Protein AF-A0A9N7AVW5-F1 (afdb_monomer_lite)

Organism: NCBI:txid369822

Secondary structure (DSSP, 8-state):
---PPPP-PBPTTHHHHHHHHTTTTS-HHHHHHHHHHHHHSHHHHTT--TTPEEE-TTS-EEEEPPGGGSPP---TT------

Structure (mmCIF, N/CA/C/O backbone):
data_AF-A0A9N7AVW5-F1
#
_entry.id   AF-A0A9N7AVW5-F1
#
loop_
_atom_site.group_PDB
_atom_site.id
_atom_site.type_symbol
_atom_site.label_atom_id
_atom_site.label_alt_id
_atom_site.label_comp_id
_atom_site.label_asym_id
_atom_site.label_entity_id
_atom_site.label_seq_id
_atom_site.pdbx_PDB_ins_code
_atom_site.Cartn_x
_atom_site.Cartn_y
_atom_site.Cartn_z
_atom_site.occupancy
_atom_site.B_iso_or_equiv
_atom_site.auth_seq_id
_atom_site.auth_comp_id
_atom_site.auth_asym_id
_atom_site.auth_atom_id
_atom_site.pdbx_PDB_model_num
ATOM 1 N N . MET A 1 1 ? -21.152 -1.445 -18.809 1.00 32.69 1 MET A N 1
ATOM 2 C CA . MET A 1 1 ? -20.774 -0.764 -17.551 1.00 32.69 1 MET A CA 1
ATOM 3 C C . MET A 1 1 ? -19.802 -1.681 -16.821 1.00 32.69 1 MET A C 1
ATOM 5 O O . MET A 1 1 ? -20.241 -2.649 -16.221 1.00 32.69 1 MET A O 1
ATOM 9 N N . LEU A 1 2 ? -18.488 -1.487 -16.979 1.00 39.19 2 LEU A N 1
ATOM 10 C CA . LEU A 1 2 ? -17.507 -2.347 -16.309 1.00 39.19 2 LEU A CA 1
ATOM 11 C C . LEU A 1 2 ? -17.501 -1.990 -14.817 1.00 39.19 2 LEU A C 1
ATOM 13 O O . LEU A 1 2 ? -16.991 -0.944 -14.418 1.00 39.19 2 LEU A O 1
ATOM 17 N N . LEU A 1 3 ? -18.145 -2.835 -14.0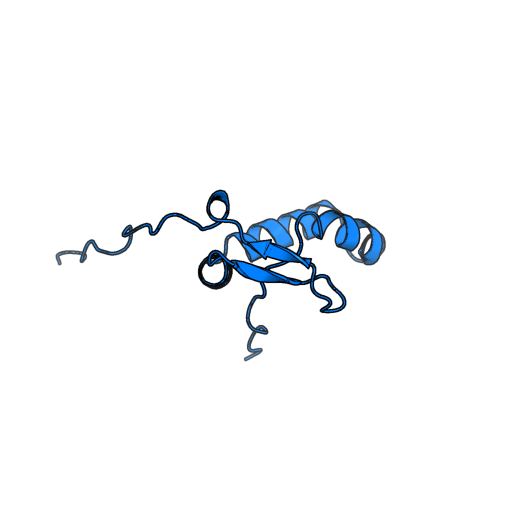11 1.00 42.31 3 LEU A N 1
ATOM 18 C CA . LEU A 1 3 ? -18.016 -2.849 -12.558 1.00 42.31 3 LEU A CA 1
ATOM 19 C C . LEU A 1 3 ? -16.534 -3.072 -12.243 1.00 42.31 3 LEU A C 1
ATOM 21 O O . LEU A 1 3 ? -16.027 -4.180 -12.384 1.00 42.31 3 LEU A O 1
ATOM 25 N N . TYR A 1 4 ? -15.823 -2.006 -11.874 1.00 51.56 4 TYR A N 1
ATOM 26 C CA . TYR A 1 4 ? -14.474 -2.134 -11.334 1.00 51.56 4 TYR A CA 1
ATOM 27 C C . TYR A 1 4 ? -14.512 -3.155 -10.189 1.00 51.56 4 TYR A C 1
ATOM 29 O O . TYR A 1 4 ? -15.377 -3.014 -9.314 1.00 51.56 4 TYR A O 1
ATOM 37 N N . PRO A 1 5 ? -13.619 -4.164 -10.175 1.00 56.69 5 PRO A N 1
ATOM 38 C CA . PRO A 1 5 ? -13.562 -5.109 -9.072 1.00 56.69 5 PRO A CA 1
ATOM 39 C C . PRO A 1 5 ? -13.418 -4.333 -7.757 1.00 56.69 5 PRO A C 1
ATOM 41 O O . PRO A 1 5 ? -12.767 -3.277 -7.743 1.00 56.69 5 PRO A O 1
ATOM 44 N N . PRO A 1 6 ? -14.050 -4.806 -6.667 1.00 64.38 6 PRO A N 1
ATOM 45 C CA . PRO A 1 6 ? -13.965 -4.129 -5.386 1.00 64.38 6 PRO A CA 1
ATOM 46 C C . PRO A 1 6 ? -12.493 -3.920 -5.043 1.00 64.38 6 PRO A C 1
ATOM 48 O O . PRO A 1 6 ? -11.666 -4.821 -5.206 1.00 64.38 6 PRO A O 1
ATOM 51 N N . SER A 1 7 ? -12.162 -2.698 -4.627 1.00 81.19 7 SER A N 1
ATOM 52 C CA . SER A 1 7 ? -10.812 -2.376 -4.181 1.00 81.19 7 SER A CA 1
ATOM 53 C C . SER A 1 7 ? -10.376 -3.369 -3.096 1.00 81.19 7 SER A C 1
ATOM 55 O O . SER A 1 7 ? -11.213 -3.897 -2.368 1.00 81.19 7 SER A O 1
ATOM 57 N N . LYS A 1 8 ? -9.076 -3.642 -2.988 1.00 90.06 8 LYS A N 1
ATOM 58 C CA . LYS A 1 8 ? -8.506 -4.508 -1.947 1.00 90.06 8 LYS A CA 1
ATOM 59 C C . LYS A 1 8 ? -7.391 -3.755 -1.233 1.00 90.06 8 LYS A C 1
ATOM 61 O O . LYS A 1 8 ? -6.635 -3.084 -1.932 1.00 90.06 8 LYS A O 1
ATOM 66 N N . PRO A 1 9 ? -7.247 -3.854 0.101 1.00 93.38 9 PRO A N 1
ATOM 67 C CA . PRO A 1 9 ? -6.079 -3.326 0.799 1.00 93.38 9 PRO A CA 1
ATOM 68 C C . PRO A 1 9 ? -4.813 -3.970 0.236 1.00 93.38 9 PRO A C 1
ATOM 70 O O . PRO A 1 9 ? -4.666 -5.190 0.254 1.00 93.38 9 PRO A O 1
ATOM 73 N N . LEU A 1 10 ? -3.915 -3.160 -0.312 1.00 94.88 10 LEU A N 1
ATOM 74 C CA . LEU A 1 10 ? -2.732 -3.673 -0.998 1.00 94.88 10 LEU A CA 1
ATOM 75 C C . LEU A 1 10 ? -1.545 -3.777 -0.047 1.00 94.88 10 LEU A C 1
ATOM 77 O O . LEU A 1 10 ? -1.437 -2.988 0.895 1.00 94.88 10 LEU A O 1
ATOM 81 N N . ALA A 1 11 ? -0.637 -4.712 -0.313 1.00 95.31 11 ALA A N 1
ATOM 82 C CA . ALA A 1 11 ? 0.628 -4.821 0.399 1.00 95.31 11 ALA A CA 1
ATOM 83 C C . ALA A 1 11 ? 1.409 -3.493 0.366 1.00 95.31 11 ALA A C 1
ATOM 85 O O . ALA A 1 11 ? 1.389 -2.737 -0.614 1.00 95.31 11 ALA A O 1
ATOM 86 N N . ILE A 1 12 ? 2.093 -3.180 1.465 1.00 93.00 12 ILE A N 1
ATOM 87 C CA . ILE A 1 12 ? 2.907 -1.967 1.551 1.00 93.00 12 ILE A CA 1
ATOM 88 C C . ILE A 1 12 ? 4.093 -2.114 0.597 1.00 93.00 12 ILE A C 1
ATOM 90 O O . ILE A 1 12 ? 4.793 -3.116 0.609 1.00 93.00 12 ILE A O 1
ATOM 94 N N . GLY A 1 13 ? 4.331 -1.100 -0.235 1.00 92.44 13 GLY A N 1
ATOM 95 C CA . GLY A 1 13 ? 5.447 -1.112 -1.183 1.00 92.44 13 GLY A CA 1
ATOM 96 C C . GLY A 1 13 ? 5.163 -1.797 -2.523 1.00 92.44 13 GLY A C 1
ATOM 97 O O . GLY A 1 13 ? 5.978 -1.619 -3.427 1.00 92.44 13 GLY A O 1
ATOM 98 N N . ILE A 1 14 ? 3.990 -2.421 -2.710 1.00 93.94 14 ILE A N 1
ATOM 99 C CA . ILE A 1 14 ? 3.609 -3.182 -3.921 1.00 93.94 14 ILE A CA 1
ATOM 100 C C . ILE A 1 14 ? 3.789 -2.403 -5.234 1.00 93.94 14 ILE A C 1
ATOM 102 O O . ILE A 1 14 ? 4.043 -2.962 -6.294 1.00 93.94 14 ILE A O 1
ATOM 106 N N . SER A 1 15 ? 3.709 -1.069 -5.173 1.00 94.06 15 SER A N 1
ATOM 10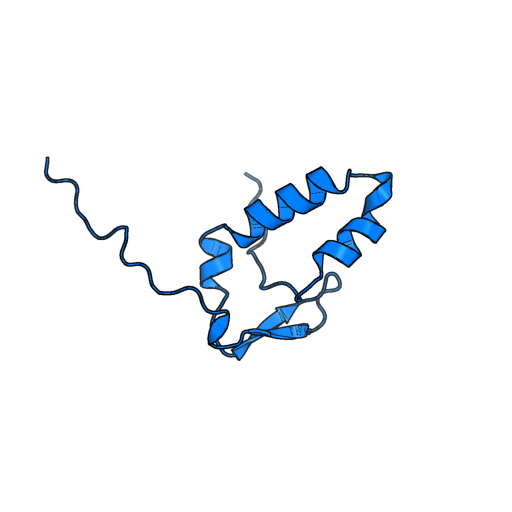7 C CA . SER A 1 15 ? 3.966 -0.205 -6.328 1.00 94.06 15 SER A CA 1
ATOM 108 C C . SER A 1 15 ? 5.360 -0.385 -6.934 1.00 94.06 15 SER A C 1
ATOM 110 O O . SER A 1 15 ? 5.512 -0.180 -8.132 1.00 94.06 15 SER A O 1
ATOM 112 N N . LYS A 1 16 ? 6.374 -0.759 -6.140 1.00 94.88 16 LYS A N 1
ATOM 113 C CA . LYS A 1 16 ? 7.729 -1.029 -6.639 1.00 94.88 16 LYS A CA 1
ATOM 114 C C . LYS A 1 16 ? 7.753 -2.288 -7.500 1.00 94.88 16 LYS A C 1
ATOM 116 O O . LYS A 1 16 ? 8.370 -2.264 -8.555 1.00 94.88 16 LYS A O 1
ATOM 121 N N . GLU A 1 17 ? 7.047 -3.330 -7.074 1.00 94.56 17 GLU A N 1
ATOM 122 C CA . GLU A 1 17 ? 6.921 -4.582 -7.823 1.00 94.56 17 GLU A CA 1
ATOM 123 C C . GLU A 1 17 ? 6.180 -4.352 -9.136 1.00 94.56 17 GLU A C 1
ATOM 125 O O . GLU A 1 17 ? 6.695 -4.711 -10.188 1.00 94.56 17 GLU A O 1
ATOM 130 N N . VAL A 1 18 ? 5.047 -3.639 -9.106 1.00 95.31 18 VAL A N 1
ATOM 131 C CA . VAL A 1 18 ? 4.320 -3.286 -10.339 1.00 95.31 18 VAL A CA 1
ATOM 132 C C . VAL A 1 18 ? 5.180 -2.445 -11.280 1.00 95.31 18 VAL A C 1
ATOM 134 O O . VAL A 1 18 ? 5.127 -2.648 -12.482 1.00 95.31 18 VAL A O 1
ATOM 137 N N . ILE A 1 19 ? 6.001 -1.521 -10.763 1.00 95.94 19 ILE A N 1
ATOM 138 C CA . ILE A 1 19 ? 6.925 -0.743 -11.605 1.00 95.94 19 ILE A CA 1
ATOM 139 C C . ILE A 1 19 ? 7.910 -1.645 -12.351 1.00 95.94 19 ILE A C 1
ATOM 141 O O . ILE A 1 19 ? 8.220 -1.337 -13.494 1.00 95.94 19 ILE A O 1
ATOM 145 N N . VAL A 1 20 ? 8.410 -2.706 -11.717 1.00 95.75 20 VAL A N 1
ATOM 146 C CA . VAL A 1 20 ? 9.349 -3.643 -12.350 1.00 95.75 20 VAL A CA 1
ATOM 147 C C . VAL A 1 20 ? 8.619 -4.555 -13.336 1.00 95.75 20 VAL A C 1
ATOM 149 O O . VAL A 1 20 ? 9.082 -4.720 -14.457 1.00 95.75 20 VAL A O 1
ATO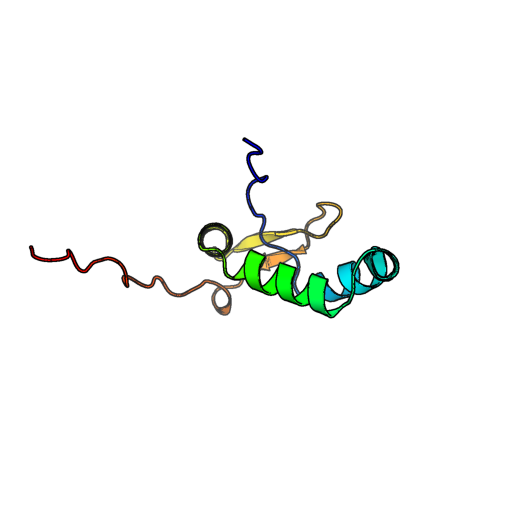M 152 N N . LEU A 1 21 ? 7.468 -5.104 -12.940 1.00 95.31 21 LEU A N 1
ATOM 153 C CA . LEU A 1 21 ? 6.680 -6.029 -13.761 1.00 95.31 21 LEU A CA 1
ATOM 154 C C . LEU A 1 21 ? 6.127 -5.375 -15.031 1.00 95.31 21 LEU A C 1
ATOM 156 O O . LEU A 1 21 ? 6.085 -6.004 -16.079 1.00 95.31 21 LEU A O 1
ATOM 160 N N . GLU A 1 22 ? 5.710 -4.114 -14.939 1.00 95.88 22 GLU A N 1
ATOM 161 C CA . GLU A 1 22 ? 5.000 -3.413 -16.013 1.00 95.88 22 GLU A CA 1
ATOM 162 C C . GLU A 1 22 ? 5.863 -2.360 -16.721 1.00 95.88 22 GLU A C 1
ATOM 164 O O . GLU A 1 22 ? 5.336 -1.470 -17.394 1.00 95.88 22 GLU A O 1
ATOM 169 N N . GLN A 1 23 ? 7.190 -2.429 -16.565 1.00 94.12 23 GLN A N 1
ATOM 170 C CA . GLN A 1 23 ? 8.111 -1.416 -17.092 1.00 94.12 23 GLN A CA 1
ATOM 171 C C . GLN A 1 23 ? 8.044 -1.256 -18.620 1.00 94.12 23 GLN A C 1
ATOM 173 O O . GLN A 1 23 ? 8.264 -0.153 -19.119 1.00 94.12 23 GLN A O 1
ATOM 178 N N . ASP A 1 24 ? 7.705 -2.328 -19.342 1.00 96.81 24 ASP A N 1
ATOM 179 C CA . ASP A 1 24 ? 7.626 -2.343 -20.808 1.00 96.81 24 ASP A CA 1
ATOM 180 C C . ASP A 1 24 ? 6.278 -1.818 -21.329 1.00 96.81 24 ASP A C 1
ATOM 182 O O . ASP A 1 24 ? 6.179 -1.357 -22.465 1.00 96.81 24 ASP A O 1
ATOM 186 N N . ASN A 1 25 ? 5.239 -1.833 -20.485 1.00 96.94 25 ASN A N 1
ATOM 187 C CA . ASN A 1 25 ? 3.882 -1.415 -20.847 1.00 96.94 25 ASN A CA 1
ATOM 188 C C . ASN A 1 25 ? 3.571 0.016 -20.393 1.00 96.94 25 ASN A C 1
ATOM 190 O O . ASN A 1 25 ? 2.823 0.743 -21.053 1.00 96.94 25 ASN A O 1
ATOM 194 N N . PHE A 1 26 ? 4.119 0.437 -19.249 1.00 96.56 26 PHE A N 1
ATOM 195 C CA . PHE A 1 26 ? 3.785 1.713 -18.626 1.00 96.56 26 PHE A CA 1
ATOM 196 C C . PHE A 1 26 ? 5.004 2.407 -18.028 1.00 96.56 26 PHE A C 1
ATOM 198 O O . PHE A 1 26 ? 5.842 1.819 -17.349 1.00 96.56 26 PHE A O 1
ATOM 205 N N . SER A 1 27 ? 5.040 3.734 -18.152 1.00 97.06 27 SER A N 1
ATOM 206 C CA . SER A 1 27 ? 6.047 4.523 -17.449 1.00 97.06 27 SER A CA 1
ATOM 207 C C . SER A 1 27 ? 5.853 4.450 -15.930 1.00 97.06 27 SER A C 1
ATOM 209 O O . SER A 1 27 ? 4.736 4.475 -15.397 1.00 97.06 27 SER A O 1
ATOM 211 N N . LYS A 1 28 ? 6.966 4.533 -15.195 1.00 96.50 28 LYS A N 1
ATOM 212 C CA . LYS A 1 28 ? 6.980 4.669 -13.728 1.00 96.50 28 LYS A CA 1
ATOM 213 C C . LYS A 1 28 ? 6.056 5.783 -13.219 1.00 96.50 28 LYS A C 1
ATOM 215 O O . LYS A 1 28 ? 5.487 5.675 -12.132 1.00 96.50 28 LYS A O 1
ATOM 220 N N . GLN A 1 29 ? 5.908 6.872 -13.979 1.00 96.94 29 GLN A N 1
ATOM 221 C CA . GLN A 1 29 ? 5.015 7.975 -13.619 1.00 96.94 29 GLN A CA 1
ATOM 222 C C . GLN A 1 29 ? 3.537 7.595 -13.747 1.00 96.94 29 GLN A C 1
ATOM 224 O O . GLN A 1 29 ? 2.760 7.933 -12.852 1.00 96.94 29 GLN A O 1
ATOM 229 N N . GLN A 1 30 ? 3.147 6.887 -14.812 1.00 96.56 30 GLN A N 1
ATOM 230 C CA . GLN A 1 30 ? 1.778 6.390 -14.981 1.00 96.56 30 GLN A CA 1
ATOM 231 C C . GLN A 1 30 ? 1.396 5.451 -13.836 1.00 96.56 30 GLN A C 1
ATOM 233 O O . GLN A 1 30 ? 0.362 5.661 -13.201 1.00 96.56 30 GLN A O 1
ATOM 238 N N . ILE A 1 31 ? 2.276 4.510 -13.484 1.00 96.06 31 ILE A N 1
ATOM 239 C CA . ILE A 1 31 ? 2.043 3.562 -12.386 1.00 96.06 31 ILE A CA 1
ATOM 240 C C . ILE A 1 31 ? 1.903 4.300 -11.044 1.00 96.06 31 ILE A C 1
ATOM 242 O O . ILE A 1 31 ? 0.941 4.093 -10.304 1.00 96.06 31 ILE A O 1
ATOM 246 N N . LYS A 1 32 ? 2.792 5.254 -10.736 1.00 95.12 32 LYS A N 1
ATOM 247 C CA . LYS A 1 32 ? 2.668 6.078 -9.516 1.00 95.12 32 LYS A CA 1
ATOM 248 C C . LYS A 1 32 ? 1.359 6.873 -9.467 1.00 95.12 32 LYS A C 1
ATOM 250 O O . LYS A 1 32 ? 0.742 6.967 -8.404 1.00 95.12 32 LYS A O 1
ATOM 255 N N . ARG A 1 33 ? 0.931 7.458 -10.593 1.00 95.81 33 ARG A N 1
ATOM 256 C CA . ARG A 1 33 ? -0.347 8.186 -10.692 1.00 95.81 33 ARG A CA 1
ATOM 257 C C . ARG A 1 33 ? -1.534 7.255 -10.459 1.00 95.81 33 ARG A C 1
ATOM 259 O O . ARG A 1 33 ? -2.452 7.641 -9.735 1.00 95.81 33 ARG A O 1
ATOM 266 N N . PHE A 1 34 ? -1.485 6.041 -11.004 1.00 94.44 34 PHE A N 1
ATOM 267 C CA . PHE A 1 34 ? -2.488 5.009 -10.767 1.00 94.44 34 PHE A CA 1
ATOM 268 C C . PHE A 1 34 ? -2.621 4.694 -9.273 1.00 94.44 34 PHE A C 1
ATOM 270 O O . PHE A 1 34 ? -3.701 4.881 -8.717 1.00 94.44 34 PHE A O 1
ATOM 277 N N . PHE A 1 35 ? -1.527 4.336 -8.591 1.00 93.94 35 PHE A N 1
ATOM 278 C CA . PHE A 1 35 ? -1.564 4.018 -7.157 1.00 93.94 35 PHE A CA 1
ATOM 279 C C . PHE A 1 35 ? -2.027 5.192 -6.299 1.00 93.94 35 PHE A C 1
ATOM 281 O O . PHE A 1 35 ? -2.817 5.007 -5.374 1.00 93.94 35 PHE A O 1
ATOM 288 N N . ARG A 1 36 ? -1.595 6.418 -6.625 1.00 93.31 36 ARG A N 1
ATOM 289 C CA . ARG A 1 36 ? -2.080 7.617 -5.932 1.00 93.31 36 ARG A CA 1
ATOM 290 C C . ARG A 1 36 ? -3.601 7.730 -6.039 1.00 93.31 36 ARG A C 1
ATOM 292 O O . ARG A 1 36 ? -4.240 8.035 -5.039 1.00 93.31 36 ARG A O 1
ATOM 299 N N . ARG A 1 37 ? -4.182 7.496 -7.219 1.00 93.12 37 ARG A N 1
ATOM 300 C CA . ARG A 1 37 ? -5.637 7.578 -7.412 1.00 93.12 37 ARG A CA 1
ATOM 301 C C . ARG A 1 37 ? -6.369 6.408 -6.757 1.00 93.12 37 ARG A C 1
ATOM 303 O O . ARG A 1 37 ? -7.363 6.644 -6.080 1.00 93.12 37 ARG A O 1
ATOM 310 N N . TYR A 1 38 ? -5.852 5.192 -6.907 1.00 92.50 38 TYR A N 1
ATOM 311 C CA . TYR A 1 38 ? -6.413 3.979 -6.314 1.00 92.50 38 TYR A CA 1
ATOM 312 C C . TYR A 1 38 ? -6.492 4.081 -4.784 1.00 92.50 38 TYR A C 1
ATOM 314 O O . TYR A 1 38 ? -7.570 3.946 -4.214 1.00 92.50 38 TYR A O 1
ATOM 322 N N . CYS A 1 39 ? -5.384 4.428 -4.119 1.00 91.12 39 CYS A N 1
ATOM 323 C CA . CYS A 1 39 ? -5.329 4.528 -2.657 1.00 91.12 39 CYS A CA 1
ATOM 324 C C . CYS A 1 39 ? -6.025 5.784 -2.098 1.00 91.12 39 CYS A C 1
ATOM 326 O O . CYS A 1 39 ? -6.362 5.839 -0.914 1.00 91.12 39 CYS A O 1
ATOM 328 N N . ALA A 1 40 ? -6.228 6.820 -2.920 1.00 89.31 40 ALA A N 1
ATOM 329 C CA . ALA A 1 40 ? -6.950 8.023 -2.507 1.00 89.31 40 ALA A CA 1
ATOM 330 C C . ALA A 1 40 ? -8.478 7.854 -2.531 1.00 89.31 40 ALA A C 1
ATOM 332 O O . ALA A 1 40 ? -9.162 8.631 -1.851 1.00 89.31 40 ALA A O 1
ATOM 333 N N . ASP A 1 41 ? -8.993 6.877 -3.287 1.00 88.69 41 ASP A N 1
ATOM 334 C CA . ASP A 1 41 ? -10.422 6.599 -3.431 1.00 88.69 41 ASP A CA 1
ATOM 335 C C . ASP A 1 41 ? -11.060 6.288 -2.067 1.00 88.69 41 ASP A C 1
ATOM 337 O O . ASP A 1 41 ? -10.507 5.580 -1.221 1.00 88.69 41 ASP A O 1
ATOM 341 N N . TYR A 1 42 ? -12.250 6.837 -1.836 1.00 87.56 42 TYR A N 1
ATOM 342 C CA . TYR A 1 42 ? -12.994 6.629 -0.597 1.00 87.56 42 TYR A CA 1
ATOM 343 C C . TYR A 1 42 ? -13.367 5.158 -0.372 1.00 87.56 42 TYR A C 1
ATOM 345 O O . TYR A 1 42 ? -13.350 4.689 0.766 1.00 87.56 42 TYR A O 1
ATOM 353 N N . ARG A 1 43 ? -13.660 4.413 -1.444 1.00 89.12 43 ARG A N 1
ATOM 354 C CA . ARG A 1 43 ? -13.955 2.976 -1.383 1.00 89.12 43 ARG A CA 1
ATOM 355 C C . ARG A 1 43 ? -12.742 2.194 -0.903 1.00 89.12 43 ARG A C 1
ATOM 357 O O . ARG A 1 43 ? -12.906 1.323 -0.063 1.00 89.12 43 ARG A O 1
ATOM 364 N N . TYR A 1 44 ? -11.541 2.552 -1.360 1.00 91.94 44 TYR A N 1
ATOM 365 C CA . TYR A 1 44 ? -10.303 1.955 -0.860 1.00 91.94 44 TYR A CA 1
ATOM 366 C C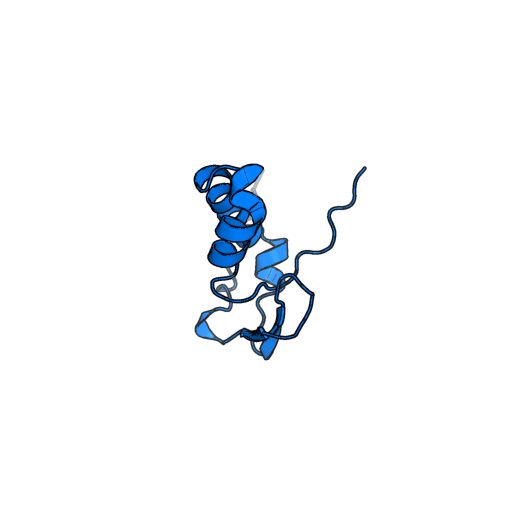 . TYR A 1 44 ? -10.091 2.275 0.624 1.00 91.94 44 TYR A C 1
ATOM 368 O O . TYR A 1 44 ? -9.879 1.379 1.433 1.00 91.94 44 TYR A O 1
ATOM 376 N N . LYS A 1 45 ? -10.222 3.550 1.008 1.00 90.50 45 LYS A N 1
ATOM 377 C CA . LYS A 1 45 ? -10.045 3.995 2.402 1.00 90.50 45 LYS A CA 1
ATOM 378 C C . LYS A 1 45 ? -10.992 3.307 3.384 1.00 90.50 45 LYS A C 1
ATOM 380 O O . LYS A 1 45 ? -10.584 3.021 4.500 1.00 90.50 45 LYS A O 1
ATOM 385 N N . LYS A 1 46 ? -12.230 3.013 2.973 1.00 89.94 46 LYS A N 1
ATOM 386 C CA . LYS A 1 46 ? -13.205 2.258 3.780 1.00 89.94 46 LYS A CA 1
ATOM 387 C C . LYS A 1 46 ? -12.757 0.840 4.134 1.00 89.94 46 LYS A C 1
ATOM 389 O O . LYS A 1 46 ? -13.260 0.292 5.105 1.00 89.94 46 LYS A O 1
ATOM 394 N N . LEU A 1 47 ? -11.852 0.260 3.350 1.00 91.25 47 LEU A N 1
ATOM 395 C CA . LEU A 1 47 ? -11.328 -1.087 3.567 1.00 91.25 47 LEU A CA 1
ATOM 396 C C . LEU A 1 47 ? -10.118 -1.099 4.508 1.00 91.25 47 LEU A C 1
ATOM 398 O O . LEU A 1 47 ? 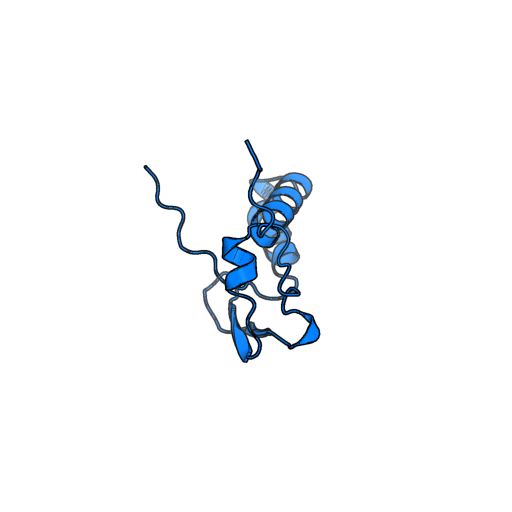-9.706 -2.164 4.951 1.00 91.25 47 LEU A O 1
ATOM 402 N N . LEU A 1 48 ? -9.538 0.067 4.808 1.00 92.00 48 LEU A N 1
ATOM 403 C CA . LEU A 1 48 ? -8.448 0.201 5.770 1.00 92.00 48 LEU A CA 1
ATOM 404 C C . LEU A 1 48 ? -9.020 0.243 7.188 1.00 92.00 48 LEU A C 1
ATOM 406 O O . LEU A 1 48 ? -9.143 1.308 7.790 1.00 92.00 48 LEU A O 1
ATOM 410 N N . VAL A 1 49 ? -9.404 -0.925 7.693 1.00 92.94 49 VAL A N 1
ATOM 411 C CA . VAL A 1 49 ? -9.831 -1.136 9.080 1.00 92.94 49 VAL A CA 1
ATOM 412 C C . VAL A 1 49 ? -8.729 -1.898 9.808 1.00 92.94 49 VAL A C 1
ATOM 414 O O . VAL A 1 49 ? -8.134 -2.809 9.235 1.00 92.94 49 VAL A O 1
ATOM 417 N N . GLU A 1 50 ? -8.452 -1.532 11.057 1.00 95.44 50 GLU A N 1
ATOM 418 C CA . GLU A 1 50 ? -7.454 -2.202 11.896 1.00 95.44 50 GLU A CA 1
ATOM 419 C C . GLU A 1 50 ? -7.673 -3.723 11.911 1.00 95.44 50 GLU A C 1
ATOM 421 O O . GLU A 1 50 ? -8.806 -4.197 12.015 1.00 95.44 50 GLU A O 1
ATOM 426 N N . GLY A 1 51 ? -6.590 -4.484 11.748 1.00 94.06 51 GLY A N 1
ATOM 427 C CA . GLY A 1 51 ? -6.630 -5.946 11.671 1.00 94.06 51 GLY A CA 1
ATOM 428 C C . GLY A 1 51 ? -7.106 -6.504 10.325 1.00 94.06 51 GLY A C 1
ATOM 429 O O . GLY A 1 51 ? -7.167 -7.719 10.165 1.00 94.06 51 GLY A O 1
ATOM 430 N N . THR A 1 52 ? -7.414 -5.659 9.334 1.00 94.44 52 THR A N 1
ATOM 431 C CA . THR A 1 52 ? -7.764 -6.131 7.985 1.00 94.44 52 THR A CA 1
ATOM 432 C C . THR A 1 52 ? -6.525 -6.602 7.239 1.00 94.44 52 THR A C 1
ATOM 434 O O . THR A 1 52 ? -5.477 -5.961 7.266 1.00 94.44 52 THR A O 1
ATOM 437 N N . GLN A 1 53 ? -6.664 -7.702 6.514 1.00 96.25 53 GLN A N 1
ATOM 438 C CA . GLN A 1 53 ? -5.603 -8.285 5.710 1.00 96.25 53 GLN A CA 1
ATOM 439 C C . GLN A 1 53 ? -5.287 -7.455 4.458 1.00 96.25 53 GLN A C 1
ATOM 441 O O . GLN A 1 53 ? -6.188 -7.102 3.692 1.00 96.25 53 GLN A O 1
ATOM 446 N N . ARG A 1 54 ? -3.998 -7.186 4.213 1.00 95.81 54 ARG A N 1
ATOM 447 C CA . ARG A 1 54 ? -3.510 -6.706 2.911 1.00 95.81 54 ARG A CA 1
ATOM 448 C C . ARG A 1 54 ? -3.151 -7.871 2.003 1.00 95.81 54 ARG A C 1
ATOM 450 O O . ARG A 1 54 ? -2.851 -8.964 2.482 1.00 95.81 54 ARG A O 1
ATOM 457 N N . PHE A 1 55 ? -3.136 -7.609 0.703 1.00 94.75 55 PHE A N 1
ATOM 458 C CA . PHE A 1 55 ? -2.883 -8.615 -0.322 1.00 94.75 55 PHE A CA 1
ATOM 459 C C . PHE A 1 55 ? -1.757 -8.201 -1.269 1.00 94.75 55 PHE A C 1
ATOM 461 O O . PHE A 1 55 ? -1.648 -7.027 -1.644 1.00 94.75 55 PHE A O 1
ATOM 468 N N . ASN A 1 56 ? -0.949 -9.180 -1.667 1.00 94.06 56 ASN A N 1
ATOM 469 C CA . ASN A 1 56 ? 0.010 -9.059 -2.765 1.00 94.06 56 ASN A CA 1
ATOM 470 C C . ASN A 1 56 ? -0.706 -9.147 -4.129 1.00 94.06 56 ASN A C 1
ATOM 472 O O . ASN A 1 56 ? -1.919 -9.369 -4.199 1.00 94.06 56 ASN A O 1
ATOM 476 N N . LEU A 1 57 ? 0.034 -8.959 -5.229 1.00 89.44 57 LEU A N 1
ATOM 477 C CA . LEU A 1 57 ? -0.523 -8.989 -6.593 1.00 89.44 57 LEU A CA 1
ATOM 478 C C . LEU A 1 57 ? -1.073 -10.364 -6.991 1.00 89.44 57 LEU A C 1
ATOM 480 O O . LEU A 1 57 ? -2.055 -10.441 -7.723 1.00 89.44 57 LEU A O 1
ATOM 484 N N . ASP A 1 58 ? -0.470 -11.432 -6.476 1.00 90.62 58 ASP A N 1
ATOM 485 C CA . ASP A 1 58 ? -0.894 -12.822 -6.670 1.00 90.62 58 ASP A CA 1
ATOM 486 C C . ASP A 1 58 ? -2.092 -13.221 -5.783 1.00 90.62 58 ASP A C 1
ATOM 488 O O . ASP A 1 58 ? -2.611 -14.331 -5.885 1.00 90.62 58 ASP A O 1
ATOM 492 N N . GLY A 1 59 ? -2.557 -12.313 -4.917 1.00 89.25 59 GLY A N 1
ATOM 493 C CA . GLY A 1 59 ? -3.653 -12.552 -3.984 1.00 89.25 59 GLY A CA 1
ATOM 494 C C . GLY A 1 59 ? -3.246 -13.234 -2.678 1.00 89.25 59 GLY A C 1
ATOM 495 O O . GLY A 1 59 ? -4.124 -13.499 -1.856 1.00 89.25 59 GLY A O 1
ATOM 496 N N . THR A 1 60 ? -1.955 -13.485 -2.447 1.00 93.81 60 THR A N 1
ATOM 497 C CA . THR A 1 60 ? -1.466 -13.999 -1.162 1.00 93.81 60 THR A CA 1
ATOM 498 C C . THR A 1 60 ? -1.579 -12.952 -0.052 1.00 93.81 60 THR A C 1
ATOM 500 O O . THR A 1 60 ? -1.672 -11.742 -0.296 1.00 93.81 60 THR A O 1
ATOM 503 N N . LEU A 1 61 ? -1.606 -13.434 1.192 1.00 95.31 61 LEU A N 1
ATOM 504 C CA . LEU A 1 61 ? -1.709 -12.601 2.386 1.00 95.31 61 LEU A CA 1
ATOM 505 C C . LEU A 1 61 ? -0.400 -11.827 2.599 1.00 95.31 61 LEU A C 1
ATOM 507 O O . LEU A 1 61 ? 0.685 -12.401 2.586 1.00 95.31 61 LEU A O 1
ATOM 511 N N . ALA A 1 62 ? -0.517 -10.524 2.826 1.00 95.19 62 ALA A N 1
ATOM 512 C CA . ALA A 1 62 ? 0.576 -9.650 3.234 1.00 95.19 62 ALA A CA 1
ATOM 513 C C . ALA A 1 62 ? 0.438 -9.264 4.720 1.00 95.19 62 ALA A C 1
ATOM 515 O O . ALA A 1 62 ? -0.015 -10.050 5.551 1.00 95.19 62 ALA A O 1
ATOM 516 N N . THR A 1 63 ? 0.833 -8.051 5.091 1.00 95.00 63 THR A N 1
ATOM 517 C CA . THR A 1 63 ? 0.678 -7.556 6.462 1.00 95.00 63 THR A CA 1
ATOM 518 C C . THR A 1 63 ? -0.769 -7.175 6.784 1.00 95.00 63 THR A C 1
ATOM 520 O O . THR A 1 63 ? -1.584 -6.916 5.897 1.00 95.00 63 THR A O 1
ATOM 523 N N . LEU A 1 64 ? -1.096 -7.117 8.074 1.00 96.62 64 LEU A N 1
ATOM 524 C CA . LEU A 1 64 ? -2.353 -6.539 8.545 1.00 96.62 64 LEU A CA 1
ATOM 525 C C . LEU A 1 64 ? -2.293 -5.007 8.517 1.00 96.62 64 LEU A C 1
ATOM 527 O O . LEU A 1 64 ? -1.223 -4.412 8.647 1.00 96.62 64 LEU A O 1
ATOM 531 N N . VAL A 1 65 ? -3.452 -4.372 8.361 1.00 94.44 65 VAL A N 1
ATOM 532 C CA . VAL A 1 65 ? -3.624 -2.926 8.527 1.00 94.44 65 VAL A CA 1
ATOM 533 C C . VAL A 1 65 ? -3.481 -2.579 10.007 1.00 94.44 65 VAL A C 1
ATOM 535 O O . VAL A 1 65 ? -4.215 -3.117 10.842 1.00 94.44 65 VAL A O 1
ATOM 538 N N . THR A 1 66 ? -2.556 -1.677 10.332 1.00 94.56 66 THR A N 1
ATOM 539 C CA . THR A 1 66 ? -2.361 -1.203 11.711 1.00 94.56 66 THR A CA 1
ATOM 540 C C . THR A 1 66 ? -3.280 -0.025 12.026 1.00 94.56 66 THR A C 1
ATOM 542 O O . THR A 1 66 ? -3.858 0.600 11.133 1.00 94.56 66 THR A O 1
ATOM 545 N N . LYS A 1 67 ? -3.418 0.307 13.311 1.00 92.06 67 LYS A N 1
ATOM 546 C CA . LYS A 1 67 ? -4.268 1.407 13.777 1.00 92.06 67 LYS A CA 1
ATOM 547 C C . LYS A 1 67 ? -3.858 2.766 13.202 1.00 92.06 67 LYS A C 1
ATOM 549 O O . LYS A 1 67 ? -4.718 3.586 12.891 1.00 92.06 67 LYS A O 1
ATOM 554 N N . GLU A 1 68 ? -2.560 2.996 13.032 1.00 90.25 68 GLU A N 1
ATOM 555 C CA . GLU A 1 68 ? -1.979 4.234 12.495 1.00 90.25 68 GLU A CA 1
ATOM 556 C C . GLU A 1 68 ? -2.294 4.427 11.007 1.00 90.25 68 GLU A C 1
ATOM 558 O O . GLU A 1 68 ? -2.296 5.550 10.502 1.00 90.25 68 GLU A O 1
ATOM 563 N N . GLU A 1 69 ? -2.570 3.334 10.297 1.00 88.31 69 GLU A N 1
ATOM 564 C CA . GLU A 1 69 ? -2.896 3.343 8.873 1.00 88.31 69 GLU A CA 1
ATOM 565 C C . GLU A 1 69 ? -4.388 3.572 8.600 1.00 88.31 69 GLU A C 1
ATOM 567 O O . GLU A 1 69 ? -4.760 3.906 7.469 1.00 88.31 69 GLU A O 1
ATOM 572 N N . VAL A 1 70 ? -5.247 3.400 9.612 1.00 89.19 70 VAL A N 1
ATOM 573 C CA . VAL A 1 70 ? -6.690 3.621 9.495 1.00 89.19 70 VAL A CA 1
ATOM 574 C C . VAL A 1 70 ? -6.953 5.117 9.292 1.00 89.19 70 VAL A C 1
ATOM 576 O O . VAL A 1 70 ? -6.619 5.932 10.157 1.00 89.19 70 VAL A O 1
ATOM 579 N N . PRO A 1 71 ? -7.587 5.525 8.175 1.00 85.69 71 PRO A N 1
ATOM 580 C CA . PRO A 1 71 ? -7.897 6.924 7.942 1.00 85.69 71 PRO A CA 1
ATOM 581 C C . PRO A 1 71 ? -8.807 7.468 9.050 1.00 85.69 71 PRO A C 1
ATOM 583 O O . PRO A 1 71 ? -9.786 6.809 9.420 1.00 85.69 71 PRO A O 1
ATOM 586 N N . PRO A 1 72 ? -8.569 8.695 9.544 1.00 82.81 72 PRO A N 1
ATOM 587 C CA . PRO A 1 72 ? -9.462 9.302 10.516 1.00 82.81 72 PRO A CA 1
ATOM 588 C C . PRO A 1 72 ? -10.868 9.420 9.921 1.00 82.81 72 PRO A C 1
ATOM 590 O O . PRO A 1 72 ? -11.039 9.794 8.755 1.00 82.81 72 PRO A O 1
ATOM 593 N N . LYS A 1 73 ? -11.894 9.129 10.728 1.00 72.75 73 LYS A N 1
ATOM 594 C CA . LYS A 1 73 ? -13.297 9.313 10.337 1.00 72.75 73 LYS A CA 1
ATOM 595 C C . LYS A 1 73 ? -13.574 10.807 10.164 1.00 72.75 73 LYS A C 1
ATOM 597 O O . LYS A 1 73 ? -13.931 11.508 11.104 1.00 72.75 73 LYS A O 1
ATOM 602 N N . THR A 1 74 ? -13.379 11.328 8.957 1.00 65.44 74 THR A N 1
ATOM 603 C CA . THR A 1 74 ? -13.683 12.726 8.661 1.00 65.44 74 THR A CA 1
ATOM 604 C C . THR A 1 74 ? -15.181 12.883 8.397 1.00 65.44 74 THR A C 1
ATOM 606 O O . THR A 1 74 ? -15.648 12.543 7.312 1.00 65.44 74 THR A O 1
ATOM 609 N N . ASN A 1 75 ? -15.922 13.480 9.334 1.00 57.81 75 ASN A N 1
ATOM 610 C CA . ASN A 1 75 ? -17.312 13.941 9.148 1.00 57.81 75 ASN A CA 1
ATOM 611 C C . ASN A 1 75 ? -17.414 15.171 8.214 1.00 57.81 75 ASN A C 1
ATOM 613 O O . ASN A 1 75 ? -18.221 16.070 8.415 1.00 57.81 75 ASN A O 1
ATOM 617 N N . LYS A 1 76 ? -16.583 15.270 7.170 1.00 54.62 76 LYS A N 1
ATOM 618 C CA . LYS A 1 76 ? -16.527 16.476 6.322 1.00 54.62 76 LYS A CA 1
ATOM 619 C C . LYS A 1 76 ? -17.705 16.615 5.344 1.00 54.62 76 LYS A C 1
ATOM 621 O O . LYS A 1 76 ? -17.772 17.613 4.641 1.00 54.62 76 LYS A O 1
ATOM 626 N N . PHE A 1 77 ? -18.649 15.670 5.345 1.00 50.81 77 PHE A N 1
ATOM 627 C CA . PHE A 1 77 ? -19.868 15.709 4.526 1.00 50.81 77 PHE A CA 1
ATOM 628 C C . PHE A 1 77 ? -21.157 15.950 5.332 1.00 50.81 77 PHE A C 1
ATOM 630 O O . PHE A 1 77 ? -22.242 15.870 4.773 1.00 50.81 77 PHE A O 1
ATOM 637 N N . SER A 1 78 ? -21.076 16.271 6.628 1.00 50.47 78 SER A N 1
ATOM 638 C CA . SER A 1 78 ? -22.258 16.506 7.474 1.00 50.47 78 SER A CA 1
ATOM 639 C C . SER A 1 78 ? -22.653 17.982 7.598 1.00 50.47 78 SER A C 1
ATOM 641 O O . SER A 1 78 ? -23.189 18.387 8.628 1.00 50.47 78 SER A O 1
ATOM 643 N N . LYS A 1 79 ? -22.375 18.818 6.592 1.00 46.97 79 LYS A N 1
ATOM 644 C CA . LYS A 1 79 ? -23.015 20.137 6.506 1.00 46.97 79 LYS A CA 1
ATOM 645 C C . LYS A 1 79 ? -24.112 20.052 5.447 1.00 46.97 79 LYS A C 1
ATOM 647 O O . LYS A 1 79 ? -23.766 20.007 4.268 1.00 46.97 79 LYS A O 1
ATOM 652 N N . PRO A 1 80 ? -25.402 19.994 5.826 1.00 50.31 80 PRO A N 1
ATOM 653 C CA . PRO A 1 80 ? -26.461 20.176 4.847 1.00 50.31 80 PRO A CA 1
ATOM 654 C C . PRO A 1 80 ? -26.275 21.561 4.221 1.00 50.31 80 PRO A C 1
ATOM 656 O O . PRO A 1 80 ? -26.125 22.552 4.940 1.00 50.31 80 PRO A O 1
ATOM 659 N N . HIS A 1 81 ? -26.239 21.626 2.891 1.00 48.28 81 HIS A N 1
ATOM 660 C CA . HIS A 1 81 ? -26.424 22.894 2.197 1.00 48.28 81 HIS A CA 1
ATOM 661 C C . HIS A 1 81 ? -27.803 23.419 2.608 1.00 48.28 81 HIS A C 1
ATOM 663 O O . HIS A 1 81 ? -28.817 22.796 2.304 1.00 48.28 81 HIS A O 1
ATOM 669 N N . LYS A 1 82 ? -27.832 24.514 3.374 1.00 47.91 82 LYS A N 1
ATOM 670 C CA . LYS A 1 82 ? -29.063 25.276 3.575 1.00 47.91 82 LYS A CA 1
ATOM 671 C C . LYS A 1 82 ? -29.346 26.002 2.259 1.00 47.91 82 LYS A C 1
ATOM 673 O O . LYS A 1 82 ? -28.447 26.674 1.753 1.00 47.91 82 LYS A O 1
ATOM 678 N N . TYR A 1 83 ? -30.531 25.739 1.712 1.00 54.81 83 TYR A N 1
ATOM 679 C CA . TYR A 1 83 ? -31.115 26.417 0.556 1.00 54.81 83 TYR A CA 1
ATOM 680 C C . TYR A 1 83 ? -31.271 27.914 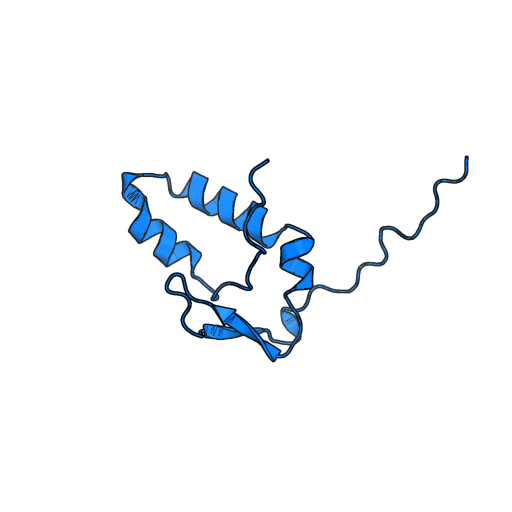0.820 1.00 54.81 83 TYR A C 1
ATOM 682 O O . TYR A 1 83 ? -31.539 28.264 1.995 1.00 54.81 83 TYR A O 1
#

pLDDT: mean 84.7, std 17.31, range [32.69, 97.06]

Sequence (83 aa):
MLLYPPSKPLAIGISKEVIVLEQDNFSKQQIKRFFRRYCADYRYKKLLVEGTQRFNLDGTLATLVTKEEVPPKTNKFSKPHKY

InterPro domains:
  IPR016103 ProQ/FinO domain [PF04352] (7-70)
  IPR036442 ProQ/FinO domain superfamily [G3DSA:1.10.1710.10] (3-82)
  IPR036442 ProQ/FinO domain superfamily [SSF48657] (5-79)

Radius of gyration: 15.62 Å; chains: 1; bounding box: 40×40×35 Å

Foldseek 3Di:
DDPDPQQFAAAPPLLVVCCVVCVVPDPNVVSVVVVVVSCVDPSNLVQLDFQHWHAHPVRDTHDTRHPVNRDPPDPVPPDPPDD